Protein AF-A0A1C5GRT9-F1 (afdb_monomer)

Structure (mmCIF, N/CA/C/O backbone):
data_AF-A0A1C5GRT9-F1
#
_entry.id   AF-A0A1C5GRT9-F1
#
loop_
_atom_site.group_PDB
_atom_site.id
_atom_site.type_symbol
_atom_site.label_atom_id
_atom_site.label_alt_id
_atom_site.label_comp_id
_atom_site.label_asym_id
_atom_site.label_entity_id
_atom_site.label_seq_id
_atom_site.pdbx_PDB_ins_code
_atom_site.Cartn_x
_atom_site.Cartn_y
_atom_site.Cartn_z
_atom_site.occupancy
_atom_site.B_iso_or_equiv
_atom_site.auth_seq_id
_atom_site.auth_comp_id
_atom_site.auth_asym_id
_atom_site.auth_atom_id
_atom_site.pdbx_PDB_model_num
ATOM 1 N N . MET A 1 1 ? 12.186 18.752 -2.254 1.00 52.00 1 MET A N 1
ATOM 2 C CA . MET A 1 1 ? 10.723 18.891 -2.113 1.00 52.00 1 MET A CA 1
ATOM 3 C C . MET A 1 1 ? 10.108 17.494 -2.020 1.00 52.00 1 MET A C 1
ATOM 5 O O . MET A 1 1 ? 9.375 17.091 -2.899 1.00 52.00 1 MET A O 1
ATOM 9 N N . ILE A 1 2 ? 10.528 16.715 -1.015 1.00 52.81 2 ILE A N 1
ATOM 10 C CA . ILE A 1 2 ? 10.051 15.340 -0.731 1.00 52.81 2 ILE A CA 1
ATOM 11 C C . ILE A 1 2 ? 9.583 15.243 0.739 1.00 52.81 2 ILE A C 1
ATOM 13 O O . ILE A 1 2 ? 8.850 14.332 1.098 1.00 52.81 2 ILE A O 1
ATOM 17 N N . ALA A 1 3 ? 9.967 16.209 1.589 1.00 58.56 3 ALA A N 1
ATOM 18 C CA . ALA A 1 3 ? 9.554 16.264 2.989 1.00 58.56 3 ALA A CA 1
ATOM 19 C C . ALA A 1 3 ? 8.049 16.558 3.151 1.00 58.56 3 ALA A C 1
ATOM 21 O O . ALA A 1 3 ? 7.414 15.910 3.970 1.00 58.56 3 ALA A O 1
ATOM 22 N N . ASP A 1 4 ? 7.465 17.438 2.324 1.00 71.38 4 ASP A N 1
ATOM 23 C CA . ASP A 1 4 ? 6.047 17.822 2.459 1.00 71.38 4 ASP A CA 1
ATOM 24 C C . ASP A 1 4 ? 5.080 16.642 2.274 1.00 71.38 4 ASP A C 1
ATOM 26 O O . ASP A 1 4 ? 4.136 16.495 3.048 1.00 71.38 4 ASP A O 1
ATOM 30 N N . ASP A 1 5 ? 5.326 15.765 1.296 1.00 77.12 5 ASP A N 1
ATOM 31 C CA . ASP A 1 5 ? 4.439 14.624 1.033 1.00 77.12 5 ASP A CA 1
ATOM 32 C C . ASP A 1 5 ? 4.539 13.564 2.138 1.00 77.12 5 ASP A C 1
ATOM 34 O O . ASP A 1 5 ? 3.529 13.012 2.577 1.00 77.12 5 ASP A O 1
ATOM 38 N N . ALA A 1 6 ? 5.755 13.302 2.628 1.00 78.50 6 ALA A N 1
ATOM 39 C CA . ALA A 1 6 ? 5.976 12.370 3.730 1.00 78.50 6 ALA A CA 1
ATOM 40 C C . ALA A 1 6 ? 5.342 12.878 5.037 1.00 78.50 6 ALA A C 1
ATOM 42 O O . ALA A 1 6 ? 4.700 12.104 5.752 1.00 78.50 6 ALA A O 1
ATOM 43 N N . ASP A 1 7 ? 5.457 14.177 5.319 1.00 88.00 7 ASP A N 1
ATOM 44 C CA . ASP A 1 7 ? 4.862 14.805 6.499 1.00 88.00 7 ASP A CA 1
ATOM 45 C C . ASP A 1 7 ? 3.327 14.826 6.411 1.00 88.00 7 ASP A C 1
ATOM 47 O O . ASP A 1 7 ? 2.641 14.497 7.383 1.00 88.00 7 ASP A O 1
ATOM 51 N N . ALA A 1 8 ? 2.762 15.118 5.235 1.00 88.94 8 ALA A N 1
ATOM 52 C CA . ALA A 1 8 ? 1.317 15.063 5.004 1.00 88.94 8 ALA A CA 1
ATOM 53 C C . ALA A 1 8 ? 0.747 13.643 5.190 1.00 88.94 8 ALA A C 1
ATOM 55 O O . ALA A 1 8 ? -0.318 13.465 5.800 1.00 88.94 8 ALA A O 1
ATOM 56 N N . LEU A 1 9 ? 1.468 12.621 4.718 1.00 90.75 9 LEU A N 1
ATOM 57 C CA . LEU A 1 9 ? 1.111 11.218 4.940 1.00 90.75 9 LEU A CA 1
ATOM 58 C C . LEU A 1 9 ? 1.172 10.851 6.425 1.00 90.75 9 LEU A C 1
ATOM 60 O O . LEU A 1 9 ? 0.242 10.225 6.935 1.00 90.75 9 LEU A O 1
ATOM 64 N N . ALA A 1 10 ? 2.214 11.284 7.139 1.00 88.81 10 ALA A N 1
ATOM 65 C CA . ALA A 1 10 ? 2.347 11.038 8.571 1.00 88.81 10 ALA A CA 1
ATOM 66 C C . ALA A 1 10 ? 1.200 11.676 9.374 1.00 88.81 10 ALA A C 1
ATOM 68 O O . ALA A 1 10 ? 0.623 11.028 10.253 1.00 88.81 10 ALA A O 1
ATOM 69 N N . VAL A 1 11 ? 0.815 12.914 9.043 1.00 92.56 11 VAL A N 1
ATOM 70 C CA . VAL A 1 11 ? -0.334 13.597 9.661 1.00 92.56 11 VAL A CA 1
ATOM 71 C C . VAL A 1 11 ? -1.628 12.829 9.402 1.00 92.56 11 VAL A C 1
ATOM 73 O O . VAL A 1 11 ? -2.380 12.558 10.340 1.00 92.56 11 VAL A O 1
ATOM 76 N N . THR A 1 12 ? -1.875 12.431 8.154 1.00 93.38 12 THR A N 1
ATOM 77 C CA . THR A 1 12 ? -3.077 11.672 7.774 1.00 93.38 12 THR A CA 1
ATOM 78 C C . THR A 1 12 ? -3.155 10.350 8.532 1.00 93.38 12 THR A C 1
ATOM 80 O O . THR A 1 12 ? -4.180 10.037 9.141 1.00 93.38 12 THR A O 1
ATOM 83 N N . PHE A 1 13 ? -2.046 9.611 8.574 1.00 88.81 13 PHE A N 1
ATOM 84 C CA . PHE A 1 13 ? -1.948 8.357 9.310 1.00 88.81 13 PHE A CA 1
ATOM 85 C C . PHE A 1 13 ? -2.255 8.547 10.801 1.00 88.81 13 PHE A C 1
ATOM 87 O O . PHE A 1 13 ? -3.027 7.787 11.388 1.00 88.81 13 PHE A O 1
ATOM 94 N N . HIS A 1 14 ? -1.714 9.600 11.417 1.00 93.00 14 HIS A N 1
ATOM 95 C CA . HIS A 1 14 ? -1.955 9.888 12.828 1.00 93.00 14 HIS A CA 1
ATOM 96 C C . HIS A 1 14 ? -3.428 10.210 13.120 1.00 93.00 14 HIS A C 1
ATOM 98 O O . HIS A 1 14 ? -3.983 9.754 14.123 1.00 93.00 14 HIS A O 1
ATOM 104 N N . LEU A 1 15 ? -4.088 10.956 12.230 1.00 94.19 15 LEU A N 1
ATOM 105 C CA . LEU A 1 15 ? -5.517 11.248 12.345 1.00 94.19 15 LEU A CA 1
ATOM 106 C C . LEU A 1 15 ? -6.369 9.976 12.232 1.00 94.19 15 LEU A C 1
ATOM 108 O O . LEU A 1 15 ? -7.290 9.796 13.029 1.00 94.19 15 LEU A O 1
ATOM 112 N N . MET A 1 16 ? -6.032 9.070 11.309 1.00 90.81 16 MET A N 1
ATOM 113 C CA . MET A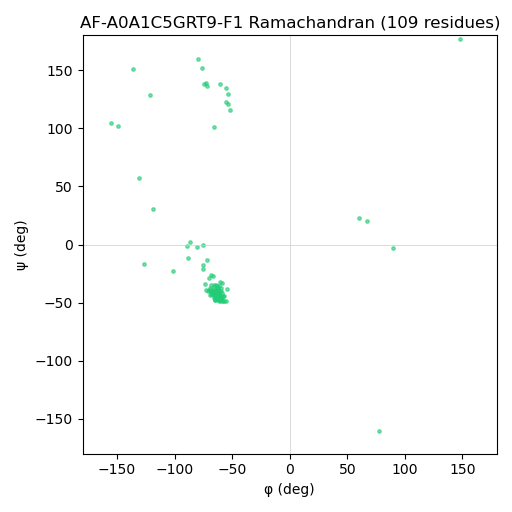 1 16 ? -6.712 7.776 11.170 1.00 90.81 16 MET A CA 1
ATOM 114 C C . MET A 1 16 ? -6.551 6.905 12.420 1.00 90.81 16 MET A C 1
ATOM 116 O O . MET A 1 16 ? -7.540 6.397 12.945 1.00 90.81 16 MET A O 1
ATOM 120 N N . MET A 1 17 ? -5.327 6.785 12.942 1.00 89.94 17 MET A N 1
ATOM 121 C CA . MET A 1 17 ? -5.034 6.040 14.175 1.00 89.94 17 MET A CA 1
ATOM 122 C C . MET A 1 17 ? -5.843 6.575 15.360 1.00 89.94 17 MET A C 1
ATOM 124 O O . MET A 1 17 ? -6.439 5.812 16.119 1.00 89.94 17 MET A O 1
ATOM 128 N N . ARG A 1 18 ? -5.912 7.903 15.499 1.00 92.38 18 ARG A N 1
ATOM 129 C CA . ARG A 1 18 ? -6.696 8.548 16.554 1.00 92.38 18 ARG A CA 1
ATOM 130 C C . ARG A 1 18 ? -8.191 8.262 16.414 1.00 92.38 18 ARG A C 1
ATOM 132 O O . ARG A 1 18 ? -8.851 8.029 17.423 1.00 92.38 18 ARG A O 1
ATOM 139 N N . ALA A 1 19 ? -8.723 8.290 15.194 1.00 91.94 19 ALA A N 1
ATOM 140 C CA . ALA A 1 19 ? -10.124 7.966 14.942 1.00 91.94 19 ALA A CA 1
ATOM 141 C C . ALA A 1 19 ? -10.436 6.496 15.269 1.00 91.94 19 ALA A C 1
ATOM 143 O O . ALA A 1 19 ? -11.463 6.223 15.886 1.00 91.94 19 ALA A O 1
ATOM 144 N N . ALA A 1 20 ? -9.532 5.572 14.926 1.00 87.94 20 ALA A N 1
ATOM 145 C CA . ALA A 1 20 ? -9.666 4.155 15.255 1.00 87.94 20 ALA A CA 1
ATOM 146 C C . ALA A 1 20 ? -9.708 3.925 16.775 1.00 87.94 20 ALA A C 1
ATOM 148 O O . ALA A 1 20 ? -10.644 3.301 17.265 1.00 87.94 20 ALA A O 1
ATOM 149 N N . LEU A 1 21 ? -8.773 4.520 17.528 1.00 88.69 21 LEU A N 1
ATOM 150 C CA . LEU A 1 21 ? -8.762 4.452 18.998 1.00 88.69 21 LEU A CA 1
ATOM 151 C C . LEU A 1 21 ? -10.025 5.042 19.627 1.00 88.69 21 LEU A C 1
ATOM 153 O O . LEU A 1 21 ? -10.515 4.540 20.632 1.00 88.69 21 LEU A O 1
ATOM 157 N N . ALA A 1 22 ? -10.557 6.126 19.059 1.00 90.62 22 ALA A N 1
ATOM 158 C CA . ALA A 1 22 ? -11.772 6.750 19.575 1.00 90.62 22 ALA A CA 1
ATOM 159 C C . ALA A 1 22 ? -13.023 5.874 19.379 1.00 90.62 22 ALA A C 1
ATOM 161 O O . ALA A 1 22 ? -13.985 6.016 20.132 1.00 90.62 22 ALA A O 1
ATOM 162 N N . ALA A 1 23 ? -13.021 4.997 18.372 1.00 91.56 23 ALA A N 1
ATOM 163 C CA . ALA A 1 23 ? -14.103 4.054 18.100 1.00 91.56 23 ALA A CA 1
ATOM 164 C C . ALA A 1 23 ? -13.952 2.719 18.856 1.00 91.56 23 ALA A C 1
ATOM 166 O O . ALA A 1 23 ? -14.892 1.922 18.881 1.00 91.56 23 ALA A O 1
ATOM 167 N N . GLU A 1 24 ? -12.789 2.472 19.458 1.00 90.88 24 GLU A N 1
ATOM 168 C CA . GLU A 1 24 ? -12.439 1.222 20.126 1.00 90.88 24 GLU A CA 1
ATOM 169 C C . GLU A 1 24 ? -13.151 1.072 21.479 1.00 90.88 24 GLU A C 1
ATOM 171 O O . GLU A 1 24 ? -13.275 2.025 22.257 1.00 90.88 24 GLU A O 1
ATOM 176 N N . ARG A 1 25 ? -13.643 -0.136 21.790 1.00 90.75 25 ARG A N 1
ATOM 177 C CA . ARG A 1 25 ? -14.250 -0.393 23.103 1.00 90.75 25 ARG A CA 1
ATOM 178 C C . ARG A 1 25 ? -13.164 -0.534 24.172 1.00 90.75 25 ARG A C 1
ATOM 180 O O . ARG A 1 25 ? -12.071 -1.014 23.881 1.00 90.75 25 ARG A O 1
ATOM 187 N N . PRO A 1 26 ? -13.458 -0.215 25.444 1.00 88.00 26 PRO A N 1
ATOM 188 C CA . PRO A 1 26 ? -12.508 -0.447 26.526 1.00 88.00 26 PRO A CA 1
ATOM 189 C C . PRO A 1 26 ? -12.021 -1.905 26.560 1.00 88.00 26 PRO A C 1
ATOM 191 O O . PRO A 1 26 ? -12.822 -2.826 26.718 1.00 88.00 26 PRO A O 1
ATOM 194 N N . GLY A 1 27 ? -10.707 -2.102 26.429 1.00 87.50 27 GLY A N 1
ATOM 195 C CA . GLY A 1 27 ? -10.062 -3.420 26.457 1.00 87.50 27 GLY A CA 1
ATOM 196 C C . GLY A 1 27 ? -9.925 -4.115 25.097 1.00 87.50 27 GLY A C 1
ATOM 197 O O . GLY A 1 27 ? -9.320 -5.185 25.031 1.00 87.50 27 GLY A O 1
ATOM 198 N N . GLU A 1 28 ? -10.444 -3.530 24.018 1.00 89.00 28 GLU A N 1
ATOM 199 C CA . GLU A 1 28 ? -10.018 -3.898 22.668 1.00 89.00 28 GLU A CA 1
ATOM 200 C C . GLU A 1 28 ? -8.602 -3.326 22.424 1.00 89.00 28 GLU A C 1
ATOM 202 O O . GLU A 1 28 ? -8.272 -2.244 22.905 1.00 89.00 28 GLU A O 1
ATOM 207 N N . ASP A 1 29 ? -7.737 -4.120 21.778 1.00 89.19 29 ASP A N 1
ATOM 208 C CA . ASP A 1 29 ? -6.355 -3.751 21.412 1.00 89.19 29 ASP A CA 1
ATOM 209 C C . ASP A 1 29 ? -6.104 -4.077 19.932 1.00 89.19 29 ASP A C 1
ATOM 211 O O . ASP A 1 29 ? -5.285 -4.909 19.531 1.00 89.19 29 ASP A O 1
ATOM 215 N N . THR A 1 30 ? -6.940 -3.495 19.088 1.00 87.81 30 THR A N 1
ATOM 216 C CA . THR A 1 30 ? -6.930 -3.673 17.638 1.00 87.81 30 THR A CA 1
ATOM 217 C C . THR A 1 30 ? -5.712 -3.012 17.004 1.00 87.81 30 THR A C 1
ATOM 219 O O . THR A 1 30 ? -5.087 -3.612 16.124 1.00 87.81 30 THR A O 1
ATOM 222 N N . LEU A 1 31 ? -5.303 -1.831 17.481 1.00 85.31 31 LEU A N 1
ATOM 223 C CA . LEU A 1 31 ? -4.076 -1.185 17.014 1.00 85.31 31 LEU A CA 1
ATOM 224 C C . LEU A 1 31 ? -2.820 -1.966 17.410 1.00 85.31 31 LEU A C 1
ATOM 226 O O . LEU A 1 31 ? -1.956 -2.162 16.553 1.00 85.31 31 LEU A O 1
ATOM 230 N N . GLY A 1 32 ? -2.721 -2.465 18.648 1.00 87.38 32 GLY A N 1
ATOM 231 C CA . GLY A 1 32 ? -1.595 -3.300 19.074 1.00 87.38 32 GLY A CA 1
ATOM 232 C C . GLY A 1 32 ? -1.449 -4.544 18.200 1.00 87.38 32 GLY A C 1
ATOM 233 O O . GLY A 1 32 ? -0.381 -4.780 17.630 1.00 87.38 32 GLY A O 1
ATOM 234 N N . ARG A 1 33 ? -2.550 -5.270 17.964 1.00 86.44 33 ARG A N 1
ATOM 235 C CA . ARG A 1 33 ? -2.572 -6.437 17.059 1.00 86.44 33 ARG A CA 1
ATOM 236 C C . ARG A 1 33 ? -2.214 -6.093 15.614 1.00 86.44 33 ARG A C 1
ATOM 238 O O . ARG A 1 33 ? -1.557 -6.889 14.946 1.00 86.44 33 ARG A O 1
ATOM 245 N N . THR A 1 34 ? -2.618 -4.920 15.131 1.00 85.25 34 THR A N 1
ATOM 246 C CA . THR A 1 34 ? -2.279 -4.452 13.777 1.00 85.25 34 THR A CA 1
ATOM 247 C C . THR A 1 34 ? -0.776 -4.197 13.651 1.00 85.25 34 THR A C 1
ATOM 249 O O . THR A 1 34 ? -0.156 -4.614 12.673 1.00 85.25 34 THR A O 1
ATOM 252 N N . VAL A 1 35 ? -0.157 -3.588 14.667 1.00 85.12 35 VAL A N 1
ATOM 253 C CA . VAL A 1 35 ? 1.299 -3.382 14.718 1.00 85.12 35 VAL A CA 1
ATOM 254 C C . VAL A 1 35 ? 2.050 -4.711 14.822 1.00 85.12 35 VAL A C 1
ATOM 256 O O .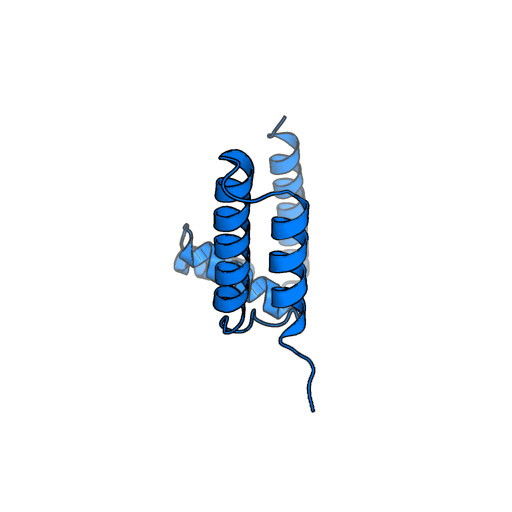 VAL A 1 35 ? 3.072 -4.887 14.159 1.00 85.12 35 VAL A O 1
ATOM 259 N N . GLU A 1 36 ? 1.563 -5.669 15.613 1.00 89.38 36 GLU A N 1
ATOM 260 C CA . GLU A 1 36 ? 2.154 -7.012 15.683 1.00 89.38 36 GLU A CA 1
ATOM 261 C C . GLU A 1 36 ? 2.085 -7.755 14.345 1.00 89.38 36 GLU A C 1
ATOM 263 O O . GLU A 1 36 ? 3.063 -8.392 13.946 1.00 89.38 36 GLU A O 1
ATOM 268 N N . LEU A 1 37 ? 0.962 -7.647 13.630 1.00 84.69 37 LEU A N 1
ATOM 269 C CA . LEU A 1 37 ? 0.811 -8.220 12.295 1.00 84.69 37 LEU A CA 1
ATOM 270 C C . LEU A 1 37 ? 1.794 -7.584 11.304 1.00 84.69 37 LEU A C 1
ATOM 272 O O . LEU A 1 37 ? 2.514 -8.307 10.620 1.00 84.69 37 LEU A O 1
ATOM 276 N N . ALA A 1 38 ? 1.897 -6.253 11.291 1.00 83.56 38 ALA A N 1
ATOM 277 C CA . ALA A 1 38 ? 2.852 -5.545 10.441 1.00 83.56 38 ALA A CA 1
ATOM 278 C C . ALA A 1 38 ? 4.305 -5.958 10.741 1.00 83.56 38 ALA A C 1
ATOM 280 O O . ALA A 1 38 ? 5.099 -6.180 9.830 1.00 83.56 38 ALA A O 1
ATOM 281 N N . ARG A 1 39 ? 4.658 -6.147 12.020 1.00 84.81 39 ARG A N 1
ATOM 282 C CA . ARG A 1 39 ? 5.984 -6.663 12.405 1.00 84.81 39 ARG A CA 1
ATOM 283 C C . ARG A 1 39 ? 6.234 -8.086 11.915 1.00 84.81 39 ARG A C 1
ATOM 285 O O . ARG A 1 39 ? 7.375 -8.405 11.598 1.00 84.81 39 ARG A O 1
ATOM 292 N N . ARG A 1 40 ? 5.201 -8.935 11.869 1.00 86.88 40 ARG A N 1
ATOM 293 C CA . ARG A 1 40 ? 5.305 -10.307 11.351 1.00 86.88 40 ARG A CA 1
ATOM 294 C C . ARG A 1 40 ? 5.583 -10.325 9.851 1.00 86.88 40 ARG A C 1
ATOM 296 O O . ARG A 1 40 ? 6.370 -11.157 9.416 1.00 86.88 40 ARG A O 1
ATOM 303 N N . TRP A 1 41 ? 4.962 -9.423 9.092 1.00 84.69 41 TRP A N 1
ATOM 304 C CA . TRP A 1 41 ? 5.263 -9.239 7.670 1.00 84.69 41 TRP A CA 1
ATOM 305 C C . TRP A 1 41 ? 6.685 -8.714 7.453 1.00 84.69 41 TRP A C 1
ATOM 307 O O . TRP A 1 41 ? 7.367 -9.129 6.519 1.00 84.69 41 TRP A O 1
ATOM 317 N N . GLY A 1 42 ? 7.171 -7.868 8.364 1.00 85.25 42 GLY A N 1
ATOM 318 C CA . GLY A 1 42 ? 8.497 -7.270 8.271 1.00 85.25 42 GLY A CA 1
ATOM 319 C C . GLY A 1 42 ? 8.530 -6.117 7.267 1.00 85.25 42 GLY A C 1
ATOM 320 O O . GLY A 1 42 ? 7.502 -5.531 6.942 1.00 85.25 42 GLY A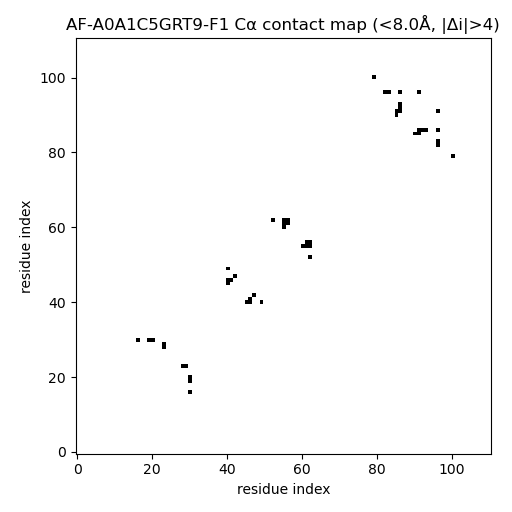 O 1
ATOM 321 N N . ALA A 1 43 ? 9.728 -5.763 6.804 1.00 81.81 43 ALA A N 1
ATOM 322 C CA . ALA A 1 43 ? 9.928 -4.739 5.783 1.00 81.81 43 ALA A CA 1
ATOM 323 C C . ALA A 1 43 ? 10.658 -5.351 4.585 1.00 81.81 43 ALA A C 1
ATOM 325 O O . ALA A 1 43 ? 11.701 -5.988 4.752 1.00 81.81 43 ALA A O 1
ATOM 326 N N . GLY A 1 44 ? 10.115 -5.156 3.386 1.00 83.69 44 GLY A N 1
ATOM 327 C CA . GLY A 1 44 ? 10.715 -5.621 2.142 1.00 83.69 44 GLY A CA 1
ATOM 328 C C . GLY A 1 44 ? 9.680 -5.988 1.077 1.00 83.69 44 GLY A C 1
ATOM 329 O O . GLY A 1 44 ? 8.483 -5.995 1.355 1.00 83.69 44 GLY A O 1
ATOM 330 N N . PRO A 1 45 ? 10.133 -6.370 -0.129 1.00 82.62 45 PRO A N 1
ATOM 331 C CA . PRO A 1 45 ? 9.252 -6.540 -1.286 1.00 82.62 45 PRO A CA 1
ATOM 332 C C . PRO A 1 45 ? 8.128 -7.567 -1.091 1.00 82.62 45 PRO A C 1
ATOM 334 O O . PRO A 1 45 ? 7.036 -7.390 -1.618 1.00 82.62 45 PRO A O 1
ATOM 337 N N . ALA A 1 46 ? 8.378 -8.634 -0.325 1.00 82.75 46 ALA A N 1
ATOM 338 C CA . ALA A 1 46 ? 7.358 -9.635 -0.014 1.00 82.75 46 ALA A CA 1
ATOM 339 C C . ALA A 1 46 ? 6.258 -9.067 0.901 1.00 82.75 46 ALA A C 1
ATOM 341 O O . ALA A 1 46 ? 5.077 -9.280 0.646 1.00 82.75 46 ALA A O 1
ATOM 342 N N . ALA A 1 47 ? 6.643 -8.286 1.916 1.00 85.06 47 ALA A N 1
ATOM 343 C CA . ALA A 1 47 ? 5.706 -7.608 2.809 1.00 85.06 47 ALA A CA 1
ATOM 344 C C . ALA A 1 47 ? 4.884 -6.548 2.058 1.00 85.06 47 ALA A C 1
ATOM 346 O O . ALA A 1 47 ? 3.675 -6.448 2.256 1.00 85.06 47 ALA A O 1
ATOM 347 N N . ASP A 1 48 ? 5.520 -5.808 1.145 1.00 85.38 48 ASP A N 1
ATOM 348 C CA . ASP A 1 48 ? 4.844 -4.822 0.297 1.00 85.38 48 ASP A CA 1
ATOM 349 C C . ASP A 1 48 ? 3.830 -5.491 -0.645 1.00 85.38 48 ASP A C 1
ATOM 351 O O . ASP A 1 48 ? 2.728 -4.977 -0.838 1.00 85.38 48 ASP A O 1
ATOM 355 N N . ALA A 1 49 ? 4.166 -6.661 -1.202 1.00 84.69 49 ALA A N 1
ATOM 356 C CA . ALA A 1 49 ? 3.259 -7.437 -2.045 1.00 84.69 49 ALA A CA 1
ATOM 357 C C . ALA A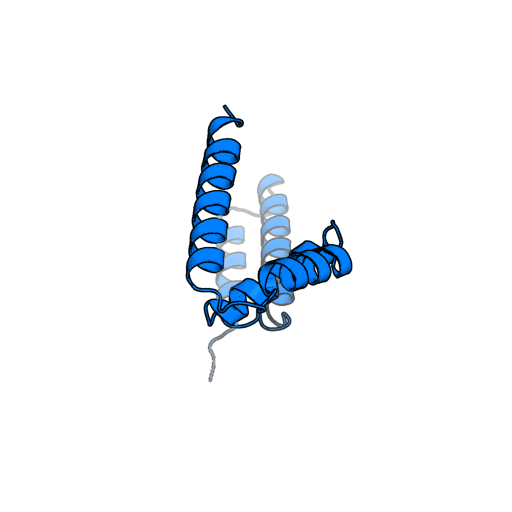 1 49 ? 2.046 -7.963 -1.259 1.00 84.69 49 ALA A C 1
ATOM 359 O O . ALA A 1 49 ? 0.914 -7.858 -1.738 1.00 84.69 49 ALA A O 1
ATOM 360 N N . GLU A 1 50 ? 2.261 -8.475 -0.043 1.00 84.12 50 GLU A N 1
ATOM 361 C CA . GLU A 1 50 ? 1.178 -8.906 0.847 1.00 84.12 50 GLU A CA 1
ATOM 362 C C . GLU A 1 50 ? 0.261 -7.738 1.235 1.00 84.12 50 GLU A C 1
ATOM 364 O O . GLU A 1 50 ? -0.966 -7.864 1.158 1.00 84.12 50 GLU A O 1
ATOM 369 N N . LEU A 1 51 ? 0.836 -6.581 1.584 1.00 84.25 51 LEU A N 1
ATOM 370 C CA . LEU A 1 51 ? 0.078 -5.369 1.895 1.00 84.25 51 LEU A CA 1
ATOM 371 C C . LEU A 1 51 ? -0.732 -4.889 0.686 1.00 84.25 51 LEU A C 1
ATOM 373 O O . LEU A 1 51 ? -1.916 -4.580 0.822 1.00 84.25 51 LEU A O 1
ATOM 377 N N . ALA A 1 52 ? -0.126 -4.861 -0.501 1.00 85.12 52 ALA A N 1
ATOM 378 C CA . ALA A 1 52 ? -0.813 -4.477 -1.727 1.00 85.12 52 ALA A CA 1
ATOM 379 C C . ALA A 1 52 ? -1.994 -5.413 -2.028 1.00 85.12 52 ALA A C 1
ATOM 381 O O . ALA A 1 52 ? -3.087 -4.935 -2.325 1.00 85.12 52 ALA A O 1
ATOM 382 N N . ALA A 1 53 ? -1.817 -6.732 -1.899 1.00 86.25 53 ALA A N 1
ATOM 383 C CA . ALA A 1 53 ? -2.904 -7.696 -2.075 1.00 86.25 53 ALA A CA 1
ATOM 384 C C . ALA A 1 53 ? -4.032 -7.490 -1.048 1.00 86.25 53 ALA A C 1
ATOM 386 O O . ALA A 1 53 ? -5.212 -7.505 -1.402 1.00 86.25 53 ALA A O 1
ATOM 387 N N . ALA A 1 54 ? -3.691 -7.236 0.219 1.00 84.75 54 ALA A N 1
ATOM 388 C CA . ALA A 1 54 ? -4.676 -6.947 1.258 1.00 84.75 54 ALA A CA 1
ATOM 389 C C . ALA A 1 54 ? -5.481 -5.667 0.966 1.00 84.75 54 ALA A C 1
ATOM 391 O O . ALA A 1 54 ? -6.704 -5.667 1.124 1.00 84.75 54 ALA A O 1
ATOM 392 N N . LEU A 1 55 ? -4.821 -4.603 0.497 1.00 86.50 55 LEU A N 1
ATOM 393 C CA . LEU A 1 55 ? -5.481 -3.356 0.101 1.00 86.50 55 LEU A CA 1
ATOM 394 C C . LEU A 1 55 ? -6.421 -3.568 -1.090 1.00 86.50 55 LEU A C 1
ATOM 396 O O . LEU A 1 55 ? -7.564 -3.123 -1.037 1.00 86.50 55 LEU A O 1
ATOM 400 N N . ARG A 1 56 ? -5.998 -4.316 -2.117 1.00 85.50 56 ARG A N 1
ATOM 401 C CA . ARG A 1 56 ? -6.869 -4.659 -3.256 1.00 85.50 56 ARG A CA 1
ATOM 402 C C . ARG A 1 56 ? -8.139 -5.370 -2.807 1.00 85.50 56 ARG A C 1
ATOM 404 O O . ARG A 1 56 ? -9.238 -4.946 -3.155 1.00 85.50 56 ARG A O 1
ATOM 411 N N . ARG A 1 57 ? -8.003 -6.391 -1.953 1.00 85.50 57 ARG A N 1
ATOM 412 C CA . ARG A 1 57 ? -9.154 -7.113 -1.383 1.00 85.50 57 ARG A CA 1
ATOM 413 C C . ARG A 1 57 ? -10.089 -6.188 -0.614 1.00 85.50 57 ARG A C 1
ATOM 415 O O . ARG A 1 57 ? -11.301 -6.307 -0.756 1.00 85.50 57 ARG A O 1
ATOM 422 N N . LEU A 1 58 ? -9.540 -5.262 0.175 1.00 86.00 58 LEU A N 1
ATOM 423 C CA . LEU A 1 58 ? -10.331 -4.282 0.922 1.00 86.00 58 LEU A CA 1
ATOM 424 C C . LEU A 1 58 ? -11.123 -3.353 -0.010 1.00 86.00 58 LEU A C 1
ATOM 426 O O . LEU A 1 58 ? -12.270 -3.023 0.284 1.00 86.00 58 LEU A O 1
ATOM 430 N N . HIS A 1 59 ? -10.527 -2.961 -1.134 1.00 87.12 59 HIS A N 1
ATOM 431 C CA . HIS A 1 59 ? -11.166 -2.125 -2.148 1.00 87.12 59 HIS A CA 1
ATOM 432 C C . HIS A 1 59 ? -12.089 -2.903 -3.101 1.00 87.12 59 HIS A C 1
ATOM 434 O O . HIS A 1 59 ? -12.745 -2.290 -3.941 1.00 87.12 59 HIS A O 1
ATOM 440 N N . GLY A 1 60 ? -12.187 -4.231 -2.960 1.00 88.75 60 GLY A N 1
ATOM 441 C CA . GLY A 1 60 ? -12.941 -5.083 -3.882 1.00 88.75 60 GLY A CA 1
ATOM 442 C C . GLY A 1 60 ? -12.325 -5.138 -5.282 1.00 88.75 60 GLY A C 1
ATOM 443 O O . GLY A 1 60 ? -13.019 -5.459 -6.246 1.00 88.75 60 GLY A O 1
ATOM 444 N N . GLU A 1 61 ? -11.042 -4.800 -5.403 1.00 80.31 61 GLU A N 1
ATOM 445 C CA . GLU A 1 61 ? -10.306 -4.911 -6.654 1.00 80.31 61 GLU A CA 1
ATOM 446 C C . GLU A 1 61 ? -10.055 -6.393 -6.965 1.00 80.31 61 GLU A C 1
ATOM 448 O O . GLU A 1 61 ? -9.700 -7.160 -6.060 1.00 80.31 61 GLU A O 1
ATOM 453 N N . PRO A 1 62 ? -10.243 -6.821 -8.225 1.00 71.88 62 PRO A N 1
ATOM 454 C CA . PRO A 1 62 ? -9.935 -8.186 -8.614 1.00 71.88 62 PRO A CA 1
ATOM 455 C C . PRO A 1 62 ? -8.443 -8.468 -8.392 1.00 71.88 62 PRO A C 1
ATOM 457 O O . PRO A 1 62 ? -7.591 -7.627 -8.692 1.00 71.88 62 PRO A O 1
ATOM 460 N N . GLU A 1 63 ? -8.129 -9.658 -7.869 1.00 67.00 63 GLU A N 1
ATOM 461 C CA . GLU A 1 63 ? -6.755 -10.166 -7.881 1.00 67.00 63 GLU A CA 1
ATOM 462 C C . GLU A 1 63 ? -6.269 -10.151 -9.339 1.00 67.00 63 GLU A C 1
ATOM 464 O O . GLU A 1 63 ? -7.038 -10.545 -10.227 1.00 67.00 63 GLU A O 1
ATOM 469 N N . PRO A 1 64 ? -5.043 -9.669 -9.617 1.00 61.56 64 PRO A N 1
ATOM 470 C CA . PRO A 1 64 ? -4.485 -9.802 -10.952 1.00 61.56 64 PRO A CA 1
ATOM 471 C C . PRO A 1 64 ? -4.523 -11.289 -11.301 1.00 61.56 64 PRO A C 1
ATOM 473 O O . PRO A 1 64 ? -4.045 -12.121 -10.528 1.00 61.56 64 PRO A O 1
ATOM 476 N N . ALA A 1 65 ? -5.185 -11.626 -12.408 1.00 59.44 65 ALA A N 1
ATOM 477 C CA . ALA A 1 65 ? -5.180 -12.991 -12.903 1.00 59.44 65 ALA A CA 1
ATOM 478 C C . ALA A 1 65 ? -3.714 -13.416 -13.047 1.00 59.44 65 ALA A C 1
ATOM 480 O O . ALA A 1 65 ? -2.934 -12.652 -13.610 1.00 59.44 65 ALA A O 1
ATOM 481 N N . GLU A 1 66 ? -3.334 -14.579 -12.505 1.00 56.97 66 GLU A N 1
ATOM 482 C CA . GLU A 1 66 ? -2.013 -15.148 -12.777 1.00 56.97 66 GLU A CA 1
ATOM 483 C C . GLU A 1 66 ? -1.835 -15.173 -14.295 1.00 56.97 66 GLU A C 1
ATOM 485 O O . GLU A 1 66 ? -2.644 -15.753 -15.021 1.00 56.97 66 GLU A O 1
ATOM 490 N N . ASP A 1 67 ? -0.856 -14.408 -14.764 1.00 53.22 67 ASP A N 1
ATOM 491 C CA . ASP A 1 67 ? -0.831 -13.918 -16.125 1.00 53.22 67 ASP A CA 1
ATOM 492 C C . ASP A 1 67 ? -0.668 -15.037 -17.163 1.00 53.22 67 ASP A C 1
ATOM 494 O O . ASP A 1 67 ? 0.443 -15.473 -17.474 1.00 53.22 67 ASP A O 1
ATOM 498 N N . GLU A 1 68 ? -1.765 -15.431 -17.805 1.00 51.66 68 GLU A N 1
ATOM 499 C CA . GLU A 1 68 ? -1.694 -16.025 -19.146 1.00 51.66 68 GLU A CA 1
ATOM 500 C C . GLU A 1 68 ? -1.434 -14.939 -20.219 1.00 51.66 68 GLU A C 1
ATOM 502 O O . GLU A 1 68 ? -0.930 -15.248 -21.300 1.00 51.66 68 GLU A O 1
ATOM 507 N N . ASP A 1 69 ? -1.663 -13.654 -19.901 1.00 54.62 69 ASP A N 1
ATOM 508 C CA . ASP A 1 69 ? -1.619 -12.532 -20.857 1.00 54.62 69 ASP A CA 1
ATOM 509 C C . ASP A 1 69 ? -0.324 -11.682 -20.826 1.00 54.62 69 ASP A C 1
ATOM 511 O O . ASP A 1 69 ? 0.045 -11.084 -21.844 1.00 54.62 69 ASP A O 1
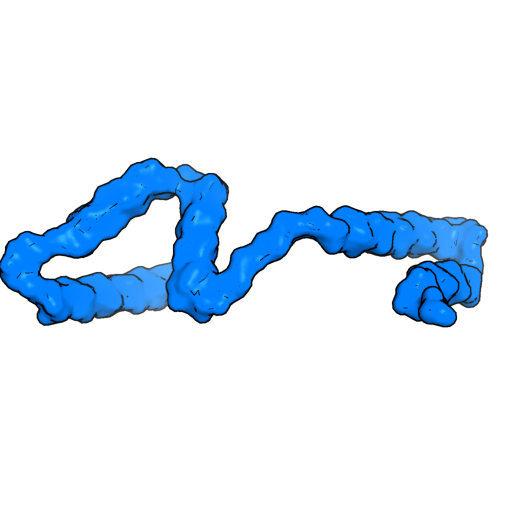ATOM 515 N N . ASP A 1 70 ? 0.451 -11.661 -19.729 1.00 58.84 70 ASP A N 1
ATOM 516 C CA . ASP A 1 70 ? 1.742 -10.937 -19.704 1.00 58.84 70 ASP A CA 1
ATOM 517 C C . ASP A 1 70 ? 2.773 -11.571 -20.643 1.00 58.84 70 ASP A C 1
ATOM 519 O O . ASP A 1 70 ? 3.640 -10.880 -21.187 1.00 58.84 70 ASP A O 1
ATOM 523 N N . SER A 1 71 ? 2.668 -12.878 -20.904 1.00 64.94 71 SER A N 1
ATOM 524 C CA . SER A 1 71 ? 3.539 -13.549 -21.870 1.00 64.94 71 SER A CA 1
ATOM 525 C C . SER A 1 71 ? 3.228 -13.114 -23.305 1.00 64.94 71 SER A C 1
ATOM 527 O O . SER A 1 71 ? 4.142 -12.791 -24.071 1.00 64.94 71 SER A O 1
ATOM 529 N N . ALA A 1 72 ? 1.942 -13.025 -23.662 1.00 68.50 72 ALA A N 1
ATOM 530 C CA . ALA A 1 72 ? 1.500 -12.575 -24.979 1.00 68.50 72 ALA A CA 1
ATOM 531 C C . ALA A 1 72 ? 1.848 -11.096 -25.207 1.00 68.50 72 ALA A C 1
ATOM 533 O O . ALA A 1 72 ? 2.443 -10.738 -26.232 1.00 68.50 72 ALA A O 1
ATOM 534 N N . ARG A 1 73 ? 1.580 -10.244 -24.212 1.00 75.06 73 ARG A N 1
ATOM 535 C CA . ARG A 1 73 ? 1.937 -8.822 -24.246 1.00 75.06 73 ARG A CA 1
ATOM 536 C C . ARG A 1 73 ? 3.450 -8.608 -24.282 1.00 75.06 73 ARG A C 1
ATOM 538 O O . ARG A 1 73 ? 3.941 -7.799 -25.073 1.00 75.06 73 ARG A O 1
ATOM 545 N N . GLY A 1 74 ? 4.209 -9.356 -23.484 1.00 78.94 74 GLY A N 1
ATOM 546 C CA . GLY A 1 74 ? 5.671 -9.331 -23.488 1.00 78.94 74 GLY A CA 1
ATOM 547 C C . GLY A 1 74 ? 6.257 -9.755 -24.837 1.00 78.94 74 GLY A C 1
ATOM 548 O O . GLY A 1 74 ? 7.168 -9.102 -25.355 1.00 78.94 74 GLY A O 1
ATOM 549 N N . ALA A 1 75 ? 5.691 -10.793 -25.458 1.00 82.19 75 ALA A N 1
ATOM 550 C CA . ALA A 1 75 ? 6.076 -11.238 -26.793 1.00 82.19 75 ALA A CA 1
ATOM 551 C C . ALA A 1 75 ? 5.781 -10.176 -27.865 1.00 82.19 75 ALA A C 1
ATOM 553 O O . ALA A 1 75 ? 6.635 -9.925 -28.720 1.00 82.19 75 ALA A O 1
ATOM 554 N N . ALA A 1 76 ? 4.624 -9.511 -27.801 1.00 84.50 76 ALA A N 1
ATOM 555 C CA . ALA A 1 76 ? 4.272 -8.420 -28.710 1.00 84.50 76 ALA A CA 1
ATOM 556 C C . ALA A 1 76 ? 5.252 -7.237 -28.592 1.00 84.50 76 ALA A C 1
ATOM 558 O O . ALA A 1 76 ? 5.773 -6.751 -29.599 1.00 84.50 76 ALA A O 1
ATOM 559 N N . ILE A 1 77 ? 5.599 -6.832 -27.364 1.00 86.50 77 ILE A N 1
ATOM 560 C CA . ILE A 1 77 ? 6.574 -5.759 -27.106 1.00 86.50 77 ILE A CA 1
ATOM 561 C C . ILE A 1 77 ? 7.968 -6.138 -27.633 1.00 86.50 77 ILE A C 1
ATOM 563 O O . ILE A 1 77 ? 8.640 -5.322 -28.272 1.00 86.50 77 ILE A O 1
ATOM 567 N N . ALA A 1 78 ? 8.412 -7.377 -27.410 1.00 87.00 78 ALA A N 1
ATOM 568 C CA . ALA A 1 78 ? 9.707 -7.854 -27.893 1.00 87.00 78 ALA A CA 1
ATOM 569 C C . ALA A 1 78 ? 9.78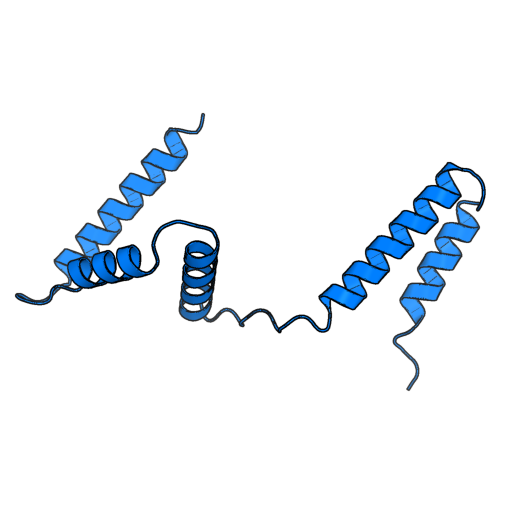4 -7.872 -29.430 1.00 87.00 78 ALA A C 1
ATOM 571 O O . ALA A 1 78 ? 10.796 -7.455 -30.004 1.00 87.00 78 ALA A O 1
ATOM 572 N N . ARG A 1 79 ? 8.708 -8.302 -30.104 1.00 88.62 79 ARG A N 1
ATOM 573 C CA . ARG A 1 79 ? 8.601 -8.287 -31.573 1.00 88.62 79 ARG A CA 1
ATOM 574 C C . ARG A 1 79 ? 8.604 -6.866 -32.126 1.00 88.62 79 ARG A C 1
ATOM 576 O O . ARG A 1 79 ? 9.388 -6.581 -33.033 1.00 88.62 79 ARG A O 1
ATOM 583 N N . PHE A 1 80 ? 7.829 -5.957 -31.534 1.00 92.19 80 PHE A N 1
ATOM 584 C CA . PHE A 1 80 ? 7.848 -4.537 -31.891 1.00 92.19 80 PHE A CA 1
ATOM 585 C C . PHE A 1 80 ? 9.266 -3.959 -31.788 1.00 92.19 80 PHE A C 1
ATOM 587 O O . PHE A 1 80 ? 9.775 -3.355 -32.735 1.00 92.19 80 PHE A O 1
ATOM 594 N N . ALA A 1 81 ? 9.956 -4.208 -30.670 1.00 93.62 81 ALA A N 1
ATOM 595 C CA . ALA A 1 81 ? 11.324 -3.745 -30.463 1.00 93.62 81 ALA A CA 1
ATOM 596 C C . ALA A 1 81 ? 12.310 -4.338 -31.488 1.00 93.62 81 ALA A C 1
ATOM 598 O O . ALA A 1 81 ? 13.225 -3.641 -31.939 1.00 93.62 81 ALA A O 1
ATOM 599 N N . ALA A 1 82 ? 12.135 -5.602 -31.882 1.00 94.56 82 ALA A N 1
ATOM 600 C CA . ALA A 1 82 ? 12.941 -6.233 -32.924 1.00 94.56 82 ALA A CA 1
ATOM 601 C C . ALA A 1 82 ? 12.713 -5.572 -34.293 1.00 94.56 82 ALA A C 1
ATOM 603 O O . ALA A 1 82 ? 13.679 -5.193 -34.958 1.00 94.56 82 ALA A O 1
ATOM 604 N N . ASN A 1 83 ? 11.458 -5.352 -34.683 1.00 93.94 83 ASN A N 1
ATOM 605 C CA . ASN A 1 83 ? 11.119 -4.705 -35.949 1.00 93.94 83 ASN A CA 1
ATOM 606 C C . ASN A 1 83 ? 11.576 -3.234 -35.985 1.00 93.94 83 ASN A C 1
ATOM 608 O O . ASN A 1 83 ? 12.119 -2.784 -36.993 1.00 93.94 83 ASN A O 1
ATOM 612 N N . ALA A 1 84 ? 11.499 -2.507 -34.866 1.00 95.44 84 ALA A N 1
ATOM 613 C CA . ALA A 1 84 ? 12.003 -1.136 -34.769 1.00 95.44 84 ALA A CA 1
ATOM 614 C C . ALA A 1 84 ? 13.530 -1.061 -34.972 1.00 95.44 84 ALA A C 1
ATOM 616 O O . ALA A 1 84 ? 14.044 -0.125 -35.591 1.00 95.44 84 ALA A O 1
ATOM 617 N N . ARG A 1 85 ? 14.280 -2.069 -34.501 1.00 95.56 85 ARG A N 1
ATOM 618 C CA . ARG A 1 85 ? 15.729 -2.169 -34.756 1.00 95.56 85 ARG A CA 1
ATOM 619 C C . ARG A 1 85 ? 16.029 -2.404 -36.234 1.00 95.56 85 ARG A C 1
ATOM 621 O O . ARG A 1 85 ? 16.953 -1.778 -36.750 1.00 95.56 85 ARG A O 1
ATOM 628 N N . ARG A 1 86 ? 15.255 -3.262 -36.905 1.00 95.56 86 ARG A N 1
ATOM 629 C CA . ARG A 1 86 ? 15.383 -3.531 -38.348 1.00 95.56 86 ARG A CA 1
ATOM 630 C C . ARG A 1 86 ? 15.117 -2.267 -39.166 1.00 95.56 86 ARG A C 1
ATOM 632 O O . ARG A 1 86 ? 15.916 -1.926 -40.034 1.00 95.56 86 ARG A O 1
ATOM 639 N N . LEU A 1 87 ? 14.074 -1.513 -38.810 1.00 95.19 87 LEU A N 1
ATOM 640 C CA . LEU A 1 87 ? 13.760 -0.222 -39.428 1.00 95.19 87 LEU A CA 1
ATOM 641 C C . LEU A 1 87 ? 14.908 0.783 -39.249 1.00 95.19 87 LEU A C 1
ATOM 643 O O . LEU A 1 87 ? 15.352 1.403 -40.212 1.00 95.19 87 LEU A O 1
ATOM 647 N N . ARG A 1 88 ? 15.457 0.900 -38.031 1.00 94.75 88 ARG A N 1
ATOM 648 C CA . ARG A 1 88 ? 16.597 1.793 -37.746 1.00 94.75 88 ARG A CA 1
ATOM 649 C 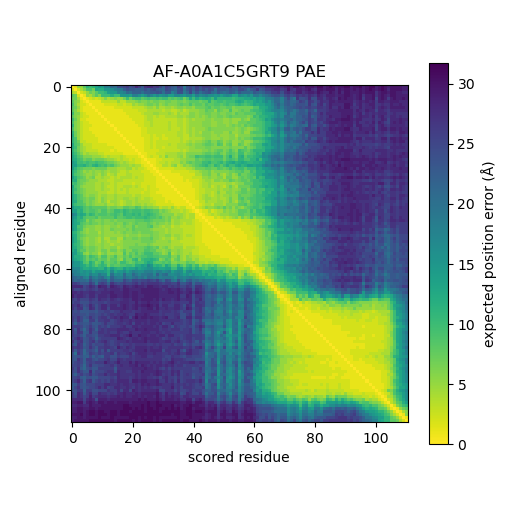C . ARG A 1 88 ? 17.848 1.442 -38.560 1.00 94.75 88 ARG A C 1
ATOM 651 O O . ARG A 1 88 ? 18.629 2.333 -38.883 1.00 94.75 88 ARG A O 1
ATOM 658 N N . ARG A 1 89 ? 18.050 0.162 -38.873 1.00 96.88 89 ARG A N 1
ATOM 659 C CA . ARG A 1 89 ? 19.160 -0.330 -39.705 1.00 96.88 89 ARG A CA 1
ATOM 660 C C . ARG A 1 89 ? 18.858 -0.312 -41.204 1.00 96.88 89 ARG A C 1
ATOM 662 O O . ARG A 1 89 ? 19.712 -0.733 -41.972 1.00 96.88 89 ARG A O 1
ATOM 669 N N . GLN A 1 90 ? 17.679 0.172 -41.607 1.00 95.00 90 GLN A N 1
ATOM 670 C CA . GLN A 1 90 ? 17.213 0.180 -42.999 1.00 95.00 90 GLN A CA 1
ATOM 671 C C . GLN A 1 90 ? 17.102 -1.231 -43.609 1.00 95.00 90 GLN A C 1
ATOM 673 O O . GLN A 1 90 ? 17.121 -1.390 -44.824 1.00 95.00 90 GLN A O 1
ATOM 678 N N . GLU A 1 91 ? 16.965 -2.261 -42.766 1.00 96.94 91 GLU A N 1
ATOM 679 C CA . GLU A 1 91 ? 16.726 -3.649 -43.193 1.00 96.94 91 GLU A CA 1
ATOM 680 C C . GLU A 1 91 ? 15.272 -3.860 -43.648 1.00 96.94 91 GLU A C 1
ATOM 682 O O . GLU A 1 91 ? 14.980 -4.818 -44.358 1.00 96.94 91 GLU A O 1
ATOM 687 N N . ILE A 1 92 ? 14.364 -2.981 -43.211 1.00 96.94 92 ILE A N 1
ATOM 688 C CA . ILE A 1 92 ? 12.972 -2.888 -43.661 1.00 96.94 92 ILE A CA 1
ATOM 689 C C . ILE A 1 92 ? 12.610 -1.419 -43.871 1.00 96.94 92 ILE A C 1
ATOM 691 O O . ILE A 1 92 ? 13.135 -0.527 -43.195 1.00 96.94 92 ILE A O 1
ATOM 695 N N . THR A 1 93 ? 11.690 -1.167 -44.789 1.00 96.06 93 THR A N 1
ATOM 696 C CA . THR A 1 93 ? 11.102 0.150 -45.021 1.00 96.06 93 THR A CA 1
ATOM 697 C C . THR A 1 93 ? 10.010 0.465 -43.989 1.00 96.06 93 THR A C 1
ATOM 699 O O . THR A 1 93 ? 9.433 -0.449 -43.394 1.00 96.06 93 THR A O 1
ATOM 702 N N . PRO A 1 94 ? 9.660 1.751 -43.784 1.00 95.06 94 PRO A N 1
ATOM 703 C CA . PRO A 1 94 ? 8.537 2.129 -42.921 1.00 95.06 94 PRO A CA 1
ATOM 704 C C . PRO A 1 94 ? 7.220 1.440 -43.308 1.00 95.06 94 PRO A C 1
ATOM 706 O O . PRO A 1 94 ? 6.476 0.994 -42.442 1.00 95.06 94 PRO A O 1
ATOM 709 N N . ARG A 1 95 ? 6.973 1.275 -44.615 1.00 95.12 95 ARG A N 1
ATOM 710 C CA . ARG A 1 95 ? 5.776 0.603 -45.137 1.00 95.12 95 ARG A CA 1
ATOM 711 C C . ARG A 1 95 ? 5.741 -0.885 -44.783 1.00 95.12 95 ARG A C 1
ATOM 713 O O . ARG A 1 95 ? 4.682 -1.403 -44.451 1.00 95.12 95 ARG A O 1
ATOM 720 N N . GLU A 1 96 ? 6.882 -1.567 -44.846 1.00 93.38 96 GLU A N 1
ATOM 721 C CA . GLU A 1 96 ? 6.987 -2.974 -44.436 1.00 93.38 96 GLU A CA 1
ATOM 722 C C . GLU A 1 96 ? 6.831 -3.128 -42.922 1.00 93.38 96 GLU A C 1
ATOM 724 O O . GLU A 1 96 ? 6.185 -4.067 -42.474 1.00 93.38 96 GLU A O 1
ATOM 729 N N . PHE A 1 97 ? 7.359 -2.192 -42.128 1.00 93.25 97 PHE A N 1
ATOM 730 C CA . PHE A 1 97 ? 7.139 -2.176 -40.681 1.00 93.25 97 PHE A CA 1
ATOM 731 C C . PHE A 1 97 ? 5.646 -2.055 -40.338 1.00 93.25 97 PHE A C 1
ATOM 733 O O . PHE A 1 97 ? 5.137 -2.844 -39.546 1.00 93.25 97 PHE A O 1
ATOM 740 N N . GLU A 1 98 ? 4.934 -1.114 -40.963 1.00 91.62 98 GLU A N 1
ATOM 741 C CA . GLU A 1 98 ? 3.488 -0.935 -40.773 1.00 91.62 98 GLU A CA 1
ATOM 742 C C . GLU A 1 98 ? 2.687 -2.167 -41.204 1.00 91.62 98 GLU A C 1
ATOM 744 O O . GLU A 1 98 ? 1.739 -2.546 -40.522 1.00 91.62 98 GLU A O 1
ATOM 749 N N . GLN A 1 99 ? 3.074 -2.811 -42.308 1.00 91.56 99 GLN A N 1
ATOM 750 C CA . GLN A 1 99 ? 2.428 -4.036 -42.772 1.00 91.56 99 GLN A CA 1
ATOM 751 C C . GLN A 1 99 ? 2.630 -5.194 -41.787 1.00 91.56 99 GLN A C 1
ATOM 753 O O . GLN A 1 99 ? 1.653 -5.819 -41.392 1.00 91.56 99 GLN A O 1
ATOM 758 N N . ILE A 1 100 ? 3.865 -5.420 -41.327 1.00 90.31 100 ILE A N 1
ATOM 759 C CA . ILE A 1 100 ? 4.187 -6.469 -40.346 1.00 90.31 100 ILE A CA 1
ATOM 760 C C . ILE A 1 100 ? 3.398 -6.265 -39.048 1.00 90.31 100 ILE A C 1
ATOM 762 O O . ILE A 1 100 ? 2.822 -7.212 -38.526 1.00 90.31 100 ILE A O 1
ATOM 766 N N . MET A 1 101 ? 3.333 -5.030 -38.542 1.00 88.25 101 MET A N 1
ATOM 767 C CA . MET A 1 101 ? 2.589 -4.735 -37.314 1.00 88.25 101 MET A CA 1
ATOM 768 C C . MET A 1 101 ? 1.072 -4.894 -37.495 1.00 88.25 101 MET A C 1
ATOM 770 O O . MET A 1 101 ? 0.393 -5.334 -36.575 1.00 88.25 101 MET A O 1
ATOM 774 N N . ARG A 1 102 ? 0.535 -4.565 -38.677 1.00 86.06 102 ARG A N 1
ATOM 775 C CA . ARG A 1 102 ? -0.899 -4.684 -38.976 1.00 86.06 102 ARG A CA 1
ATOM 776 C C . ARG A 1 102 ? -1.354 -6.131 -39.145 1.00 86.06 102 ARG A C 1
ATOM 778 O O . ARG A 1 102 ? -2.457 -6.465 -38.719 1.00 86.06 102 ARG A O 1
ATOM 785 N N . ASP A 1 103 ? -0.535 -6.957 -39.787 1.00 82.06 103 ASP A N 1
ATOM 786 C CA . ASP A 1 103 ? -0.847 -8.368 -40.017 1.00 82.06 103 ASP A CA 1
ATOM 787 C C . ASP A 1 103 ? -0.787 -9.169 -38.699 1.00 82.06 103 ASP A C 1
ATOM 789 O O . ASP A 1 103 ? -1.559 -10.110 -38.516 1.00 82.06 103 ASP A O 1
ATOM 793 N N . ASP A 1 104 ? 0.049 -8.741 -37.744 1.00 69.19 104 ASP A N 1
ATOM 794 C CA . ASP A 1 104 ? 0.155 -9.339 -36.405 1.00 69.19 104 ASP A CA 1
ATOM 795 C C . ASP A 1 104 ? -1.048 -9.006 -35.491 1.00 69.19 104 ASP A C 1
ATOM 797 O O . ASP A 1 104 ? -1.483 -9.864 -34.719 1.00 69.19 104 ASP A O 1
ATOM 801 N N . ASP A 1 105 ? -1.644 -7.812 -35.607 1.00 63.97 105 ASP A N 1
ATOM 802 C CA . ASP A 1 105 ? -2.856 -7.420 -34.858 1.00 63.97 105 ASP A CA 1
ATOM 803 C C . ASP A 1 105 ? -4.136 -8.140 -35.360 1.00 63.97 105 ASP A C 1
ATOM 805 O O . ASP A 1 105 ? -5.174 -8.128 -34.695 1.00 63.97 105 ASP A O 1
ATOM 809 N N . GLY A 1 106 ? -4.083 -8.786 -36.533 1.00 53.44 106 GLY A N 1
ATOM 810 C CA . GLY A 1 106 ? -5.220 -9.436 -37.203 1.00 53.44 106 GLY A CA 1
ATOM 811 C C . GLY A 1 106 ? -5.476 -10.906 -36.839 1.00 53.44 106 GLY A C 1
ATOM 812 O O . GLY A 1 106 ? -6.431 -11.498 -37.340 1.00 53.44 106 GLY A O 1
ATOM 813 N N . GLY A 1 107 ? -4.659 -11.517 -35.974 1.00 47.12 107 GLY A N 1
ATOM 814 C CA . GLY A 1 107 ? -4.724 -12.952 -35.650 1.00 47.12 107 GLY A CA 1
ATOM 815 C C . GLY A 1 107 ? -5.867 -13.401 -34.726 1.00 47.12 107 GLY A C 1
ATOM 816 O O . GLY A 1 107 ? -5.962 -14.589 -34.429 1.00 47.12 107 GLY A O 1
ATOM 817 N N . ALA A 1 108 ? -6.731 -12.491 -34.266 1.00 49.00 108 ALA A N 1
ATOM 818 C CA . ALA A 1 108 ? -7.784 -12.788 -33.291 1.00 49.00 108 ALA A CA 1
ATOM 819 C C . ALA A 1 108 ? -9.213 -12.544 -33.802 1.00 49.00 108 ALA A C 1
ATOM 821 O O . ALA A 1 108 ? -10.085 -12.226 -33.006 1.00 49.00 108 ALA A O 1
ATOM 822 N N . VAL A 1 109 ? -9.502 -12.698 -35.100 1.00 47.56 109 VAL A N 1
ATOM 823 C CA . VAL 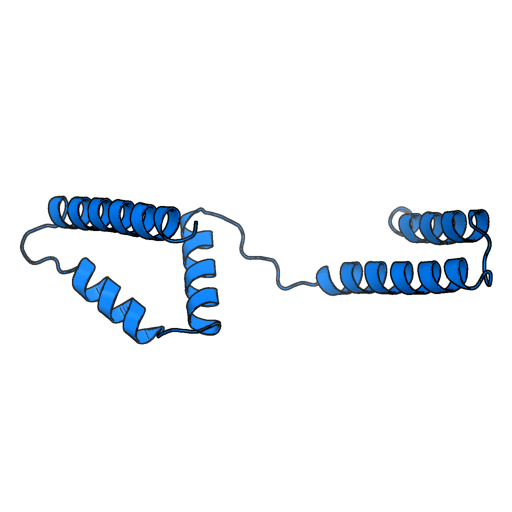A 1 109 ? -10.892 -12.903 -35.551 1.00 47.56 109 VAL A CA 1
ATOM 824 C C . VAL A 1 109 ? -10.930 -13.773 -36.808 1.00 47.56 109 VAL A C 1
ATOM 826 O O . VAL A 1 109 ? -10.715 -13.296 -37.918 1.00 47.56 109 VAL A O 1
ATOM 829 N N . SER A 1 110 ? -11.265 -15.051 -36.648 1.00 40.88 110 SER A N 1
ATOM 830 C CA . SER A 1 110 ? -12.003 -15.829 -37.652 1.00 40.88 110 SER A CA 1
ATOM 831 C C . SER A 1 110 ? -12.724 -16.970 -36.935 1.00 40.88 110 SER A C 1
ATOM 833 O O . SER A 1 110 ? -12.094 -17.918 -36.468 1.00 40.88 110 SER A O 1
ATOM 835 N N . ALA A 1 111 ? -14.036 -16.780 -36.789 1.00 38.34 111 ALA A N 1
ATOM 836 C CA . ALA A 1 111 ? -15.0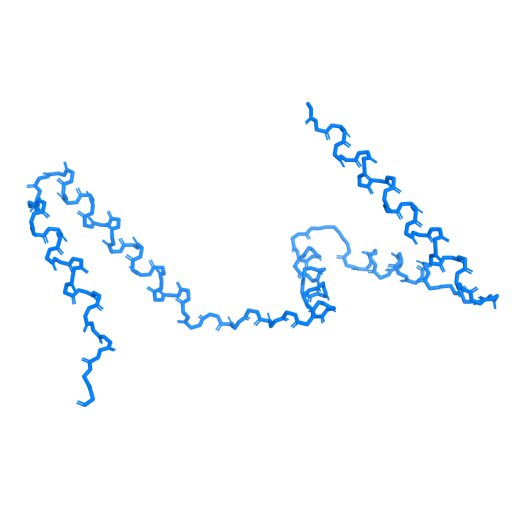29 -17.790 -36.441 1.00 38.34 111 ALA A CA 1
ATOM 837 C C . ALA A 1 111 ? -15.440 -18.582 -37.690 1.00 38.34 111 ALA A C 1
ATOM 839 O O . ALA A 1 111 ? -15.304 -18.019 -38.803 1.00 38.34 111 ALA A O 1
#

Foldseek 3Di:
DPVVVVVVVVVVVVVVVVVVVVPDDVPDDPVVVVVVVLVVLPDDDSSVVVVVVVVCVVVVHDDPPPDPPVVVVVVLVVVLVVLVVCCVVVVDDPVVSVVVNVVVVPPPDDD

Organism: NCBI:txid356852

Nearest PDB structures (foldseek):
  8fkz-assembly1_LD  TM=5.694E-01  e=9.045E+00  Homo sapiens
  8fl7-assembly1_LD  TM=4.573E-01  e=6.372E+00  Homo sapiens
  7oyd-assembly1_R  TM=4.148E-01  e=7.862E+00  Oryctolagus cuniculus

Mean predicted aligned error: 15.48 Å

Solvent-accessible surface area (backbone atoms only — not comparable to full-atom values): 6698 Å² total; per-residue (Å²): 143,63,64,65,63,56,50,52,50,52,53,51,51,51,53,51,54,52,52,53,60,72,70,52,57,93,87,65,59,64,66,62,53,50,53,53,51,50,58,70,55,48,86,52,73,68,31,52,50,53,50,50,52,51,50,32,57,74,72,68,45,78,75,79,69,83,66,78,55,58,58,55,52,50,51,50,53,53,50,51,55,51,53,53,52,35,42,75,68,65,77,40,51,74,70,55,51,53,48,56,57,53,62,63,74,55,80,84,75,84,133

Sequence (111 aa):
MIADDADALAVTFHLMMRAALAAERPGEDTLGRTVELARRWGAGPAADAELAAALRRLHGEPEPAEDEDDSARGAAIARFAANARRLRRQEITPREFEQIMRDDDGGAVSA

Secondary structure (DSSP, 8-state):
--HHHHHHHHHHHHHHHHHHHHHPPTT--HHHHHHHHHHHH-SSHHHHHHHHHHHHHHHTPPPPPP-SHHHHHHHHHHHHHHHHHHHHTTSS-HHHHHHHHHHHTTTT---

pLDDT: mean 81.94, std 14.04, range [38.34, 96.94]

Radius of gyration: 25.06 Å; Cα contacts (8 Å, |Δi|>4): 26; chains: 1; bounding box: 34×37×72 Å